Protein AF-A0A9D4LXN6-F1 (afdb_monomer_lite)

InterPro domains:
  IPR004866 Chitobiase/beta-hexosaminidases, N-terminal domain [PF03173] (2-94)
  IPR004866 Chitobiase/beta-hexosaminidases, N-terminal domain [SM01081] (1-97)
  IPR008965 CBM2/CBM3, carbohydrate-binding domain superfamily [SSF49384] (2-98)
  IPR012291 CBM2, carbohydrate-binding domain superfamily [G3DSA:2.60.40.290] (1-69)

Structure (mmCIF, N/CA/C/O backbone):
data_AF-A0A9D4LXN6-F1
#
_entry.id   AF-A0A9D4LXN6-F1
#
loop_
_atom_site.group_PDB
_atom_site.id
_atom_site.type_symbol
_atom_site.label_atom_id
_atom_site.label_alt_id
_atom_site.label_comp_id
_atom_site.label_asym_id
_atom_site.label_entity_id
_atom_site.label_seq_id
_atom_site.pdbx_PDB_ins_code
_atom_site.Cartn_x
_atom_site.Cartn_y
_atom_site.Cartn_z
_atom_site.occupancy
_atom_site.B_iso_or_equiv
_atom_site.auth_seq_id
_atom_site.auth_comp_id
_atom_site.auth_asym_id
_atom_site.auth_atom_id
_atom_site.pdbx_PDB_model_num
ATOM 1 N N . MET A 1 1 ? -0.914 13.158 9.908 1.00 87.56 1 MET A N 1
ATOM 2 C CA . MET A 1 1 ? -0.946 11.693 10.086 1.00 87.56 1 MET A CA 1
ATOM 3 C C . MET A 1 1 ? 0.410 11.245 10.591 1.00 87.56 1 MET A C 1
ATOM 5 O O . MET A 1 1 ? 1.415 11.753 10.101 1.00 87.56 1 MET A O 1
ATOM 9 N N . THR A 1 2 ? 0.441 10.327 11.546 1.00 91.81 2 THR A N 1
ATOM 10 C CA . THR A 1 2 ? 1.634 9.614 12.023 1.00 91.81 2 THR A CA 1
ATOM 11 C C . THR A 1 2 ? 1.540 8.144 11.623 1.00 91.81 2 THR A C 1
ATOM 13 O O . THR A 1 2 ? 0.460 7.651 11.292 1.00 91.81 2 THR A O 1
ATOM 16 N N . ILE A 1 3 ? 2.687 7.462 11.589 1.00 94.44 3 ILE A N 1
ATOM 17 C CA . ILE A 1 3 ? 2.778 6.027 11.301 1.00 94.44 3 ILE A CA 1
ATOM 18 C C . ILE A 1 3 ? 3.414 5.347 12.500 1.00 94.44 3 ILE A C 1
ATOM 20 O O . ILE A 1 3 ? 4.498 5.753 12.922 1.00 94.44 3 ILE A O 1
ATOM 24 N N . GLY A 1 4 ? 2.768 4.300 13.000 1.00 95.12 4 GLY A N 1
ATOM 25 C CA . GLY A 1 4 ? 3.324 3.431 14.029 1.00 95.12 4 GLY A CA 1
ATOM 26 C C . GLY A 1 4 ? 3.538 2.008 13.527 1.00 95.12 4 GLY A C 1
ATOM 27 O O . GLY A 1 4 ? 2.898 1.550 12.577 1.00 95.12 4 GLY A O 1
ATOM 28 N N . HIS A 1 5 ? 4.472 1.306 14.166 1.00 96.69 5 HIS A N 1
ATOM 29 C CA . HIS A 1 5 ? 4.750 -0.112 13.941 1.00 96.69 5 HIS A CA 1
ATOM 30 C C . HIS A 1 5 ? 4.180 -0.919 15.103 1.00 96.69 5 HIS A C 1
ATOM 32 O O . HIS A 1 5 ? 4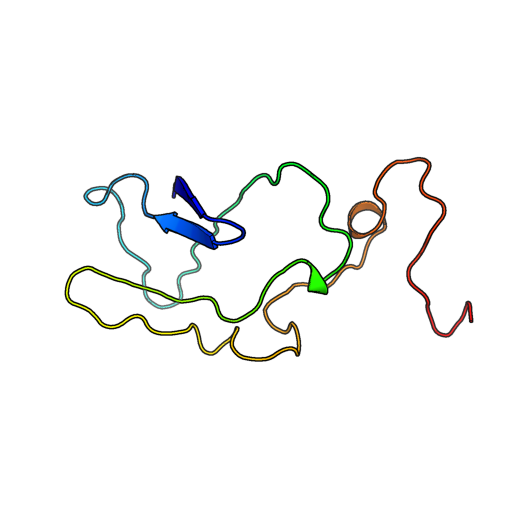.411 -0.565 16.255 1.00 96.69 5 HIS A O 1
ATOM 38 N N . VAL A 1 6 ? 3.440 -1.987 14.801 1.00 96.88 6 VAL A N 1
ATOM 39 C CA . VAL A 1 6 ? 2.887 -2.881 15.826 1.00 96.88 6 VAL A CA 1
ATOM 40 C C . VAL A 1 6 ? 3.836 -4.054 16.040 1.00 96.88 6 VAL A C 1
ATOM 42 O O . VAL A 1 6 ? 4.464 -4.178 17.085 1.00 96.88 6 VAL A O 1
ATOM 45 N N . ASN A 1 7 ? 3.938 -4.927 15.036 1.00 97.06 7 ASN A N 1
ATOM 46 C CA . ASN A 1 7 ? 4.844 -6.069 15.011 1.00 97.06 7 ASN A CA 1
ATOM 47 C C . ASN A 1 7 ? 4.915 -6.641 13.586 1.00 97.06 7 ASN A C 1
ATOM 49 O O . ASN A 1 7 ? 3.959 -6.534 12.816 1.00 97.06 7 ASN A O 1
ATOM 53 N N . GLY A 1 8 ? 6.029 -7.282 13.227 1.00 95.62 8 GLY A N 1
ATOM 54 C CA . GLY A 1 8 ? 6.212 -7.891 11.911 1.00 95.62 8 GLY A CA 1
ATOM 55 C C . GLY A 1 8 ? 6.008 -6.870 10.789 1.00 95.62 8 GLY A C 1
ATOM 56 O O . GLY A 1 8 ? 6.687 -5.847 10.762 1.00 95.62 8 GLY A O 1
ATOM 57 N N . GLN A 1 9 ? 5.063 -7.149 9.887 1.00 94.12 9 GLN A N 1
ATOM 58 C CA . GLN A 1 9 ? 4.685 -6.273 8.767 1.00 94.12 9 GLN A CA 1
ATOM 59 C C . GLN A 1 9 ? 3.451 -5.402 9.063 1.00 94.12 9 GLN A C 1
ATOM 61 O O . GLN A 1 9 ? 2.933 -4.751 8.158 1.00 94.12 9 GLN A O 1
ATOM 66 N N . LEU A 1 10 ? 2.950 -5.402 10.303 1.00 96.94 10 LEU A N 1
ATOM 67 C CA . LEU A 1 10 ? 1.771 -4.631 10.675 1.00 96.94 10 LEU A CA 1
ATOM 68 C C . LEU A 1 10 ? 2.161 -3.219 11.119 1.00 96.94 10 LEU A C 1
ATOM 70 O O . LEU A 1 10 ? 2.886 -3.026 12.100 1.00 96.94 10 LEU A O 1
ATOM 74 N N . TYR A 1 11 ? 1.619 -2.242 10.402 1.00 96.44 11 TYR A N 1
ATOM 75 C CA . TYR A 1 11 ? 1.749 -0.814 10.662 1.00 96.44 11 TYR A CA 1
ATOM 76 C C . TYR A 1 11 ? 0.360 -0.182 10.709 1.00 96.44 11 TYR A C 1
ATOM 78 O O . TYR A 1 11 ? -0.598 -0.743 10.176 1.00 96.44 11 TYR A O 1
ATOM 86 N N . TYR A 1 12 ? 0.257 0.996 11.311 1.00 95.69 12 TYR A N 1
ATOM 87 C CA . TYR A 1 12 ? -0.978 1.772 11.322 1.00 95.69 12 TYR A CA 1
ATOM 88 C C . TYR A 1 12 ? -0.714 3.233 10.965 1.00 95.69 12 TYR A C 1
ATOM 90 O O . TYR A 1 12 ? 0.389 3.746 11.154 1.00 95.69 12 TYR A O 1
ATOM 98 N N . PHE A 1 13 ? -1.754 3.891 10.456 1.00 94.81 13 PHE A N 1
ATOM 99 C CA . PHE A 1 13 ? -1.815 5.337 10.297 1.00 94.81 13 PHE A CA 1
ATOM 100 C C . PHE A 1 13 ? -2.814 5.889 11.302 1.00 94.81 13 PHE A C 1
ATOM 102 O O . PHE A 1 13 ? -3.925 5.372 11.406 1.00 94.81 13 PHE A O 1
ATOM 109 N N . GLU A 1 14 ? -2.456 6.972 11.976 1.00 93.75 14 GLU A N 1
ATOM 110 C CA . GLU A 1 14 ? -3.375 7.696 12.853 1.00 93.75 14 GLU A CA 1
ATOM 111 C C . GLU A 1 14 ? -3.266 9.210 12.620 1.00 93.75 14 GLU A C 1
ATOM 113 O O . GLU A 1 14 ? -2.258 9.700 12.085 1.00 93.75 14 GLU A O 1
ATOM 118 N N . PRO A 1 15 ? -4.298 9.990 12.967 1.00 92.00 15 PRO A N 1
ATOM 119 C CA . PRO A 1 15 ? -4.179 11.435 12.974 1.00 92.00 15 PRO A CA 1
ATOM 120 C C . PRO A 1 15 ? -3.126 11.903 13.982 1.00 92.00 15 PRO A C 1
ATOM 122 O O . PRO A 1 15 ? -3.035 11.389 15.086 1.00 92.00 15 PRO A O 1
ATOM 125 N N . THR A 1 16 ? -2.342 12.920 13.613 1.00 88.06 16 THR A N 1
ATOM 126 C CA . THR A 1 16 ? -1.257 13.439 14.473 1.00 88.06 16 THR A CA 1
ATOM 127 C C . THR A 1 16 ? -1.786 14.072 15.764 1.00 88.06 16 THR A C 1
ATOM 129 O O . THR A 1 16 ? -1.087 14.126 16.766 1.00 88.06 16 THR A O 1
ATOM 132 N N . SER A 1 17 ? -3.017 14.571 15.728 1.00 88.56 17 SER A N 1
ATOM 133 C CA . SER A 1 17 ? -3.772 15.030 16.885 1.00 88.56 17 SER A CA 1
ATOM 134 C C . SER A 1 17 ? -5.240 14.756 16.591 1.00 88.56 17 SER A C 1
ATOM 136 O O . SER A 1 17 ? -5.708 15.048 15.488 1.00 88.56 17 SER A O 1
ATOM 138 N N . VAL A 1 18 ? -5.939 14.164 17.560 1.00 79.19 18 VAL A N 1
ATOM 139 C CA . VAL A 1 18 ? -7.369 13.849 17.450 1.00 79.19 18 VAL A CA 1
ATOM 140 C C . VAL A 1 18 ? -8.186 15.139 17.364 1.00 79.19 18 VAL A C 1
ATOM 142 O O . VAL A 1 18 ? -9.049 15.250 16.501 1.00 79.19 18 VAL A O 1
ATOM 145 N N . ASP A 1 19 ? -7.834 16.145 18.166 1.00 85.25 19 ASP A N 1
ATOM 146 C CA . ASP A 1 19 ? -8.528 17.439 18.199 1.00 85.25 19 ASP A CA 1
ATOM 147 C C . ASP A 1 19 ? -8.299 18.272 16.929 1.00 85.25 19 ASP A C 1
ATOM 149 O O . ASP A 1 19 ? -9.147 19.069 16.534 1.00 85.25 19 ASP A O 1
ATOM 153 N N . ALA A 1 20 ? -7.149 18.092 16.271 1.00 85.12 20 ALA A N 1
ATOM 154 C CA . ALA A 1 20 ? -6.787 18.841 15.069 1.00 85.12 20 ALA A CA 1
ATOM 155 C C . ALA A 1 20 ? -7.156 18.129 13.760 1.00 85.12 20 ALA A C 1
ATOM 157 O O . ALA A 1 20 ? -6.940 18.694 12.686 1.00 85.12 20 ALA A O 1
ATOM 158 N N . PHE A 1 21 ? -7.656 16.891 13.807 1.00 90.25 21 PHE A N 1
ATOM 159 C CA . PHE A 1 21 ? -8.034 16.162 12.602 1.00 90.25 21 PHE A CA 1
ATOM 160 C C . PHE A 1 21 ? -9.477 16.493 12.214 1.00 90.25 21 PHE A C 1
ATOM 162 O O . PHE A 1 21 ? -10.404 16.007 12.857 1.00 90.25 21 PHE A O 1
ATOM 169 N N . PRO A 1 22 ? -9.706 17.256 11.129 1.00 87.62 22 PRO A N 1
ATOM 170 C CA . PRO A 1 22 ? -11.045 17.726 10.771 1.00 87.62 22 PRO A CA 1
ATOM 171 C C . PRO A 1 22 ? -11.943 16.621 10.185 1.00 87.62 22 PRO A C 1
ATOM 173 O O . PRO A 1 22 ? -13.042 16.902 9.713 1.00 87.62 22 PRO A O 1
ATOM 176 N N . GLY A 1 23 ? -11.477 15.369 10.162 1.00 89.94 23 GLY A N 1
ATOM 177 C CA . GLY A 1 23 ? -12.116 14.281 9.438 1.00 89.94 23 GLY A CA 1
ATOM 178 C C . GLY A 1 23 ? -11.820 14.314 7.937 1.00 89.94 23 GLY A C 1
ATOM 179 O O . GLY A 1 23 ? -10.932 15.021 7.455 1.00 89.94 23 GLY A O 1
ATOM 180 N N . ILE A 1 24 ? -12.565 13.501 7.189 1.00 91.56 24 ILE A N 1
ATOM 181 C CA . ILE A 1 24 ? -12.500 13.429 5.726 1.00 91.56 24 ILE A CA 1
ATOM 182 C C . ILE A 1 24 ? -13.883 13.803 5.199 1.00 91.56 24 ILE A C 1
ATOM 184 O O . ILE A 1 24 ? -14.830 13.031 5.335 1.00 91.56 24 ILE A O 1
ATOM 188 N N . SER A 1 25 ? -14.005 14.997 4.622 1.00 94.25 25 SER A N 1
ATOM 189 C CA . SER A 1 25 ? -15.266 15.475 4.049 1.00 94.25 25 SER A CA 1
ATOM 190 C C . SER A 1 25 ? -15.705 14.632 2.850 1.00 94.25 25 SER A C 1
ATOM 192 O O . SER A 1 25 ? -14.884 14.028 2.157 1.00 94.25 25 SER A O 1
ATOM 194 N N . THR A 1 26 ? -17.005 14.630 2.554 1.00 96.12 26 THR A N 1
ATOM 195 C CA . THR A 1 26 ? -17.564 13.938 1.385 1.00 96.12 26 THR A CA 1
ATOM 196 C C . THR A 1 26 ? -16.849 14.350 0.097 1.00 96.12 26 THR A C 1
ATOM 198 O O . THR A 1 26 ? -16.735 15.534 -0.211 1.00 96.12 26 THR A O 1
ATOM 201 N N . GLY A 1 27 ? -16.360 13.362 -0.657 1.00 95.69 27 GLY A N 1
ATOM 202 C CA . GLY A 1 27 ? -15.620 13.576 -1.905 1.00 95.69 27 GLY A CA 1
ATOM 203 C C . GLY A 1 27 ? -14.176 14.062 -1.728 1.00 95.69 27 GLY A C 1
ATOM 204 O O . GLY A 1 27 ? -13.457 14.183 -2.719 1.00 95.69 27 GLY A O 1
ATOM 205 N N . ALA A 1 28 ? -13.722 14.318 -0.498 1.00 94.69 28 ALA A N 1
ATOM 206 C CA . ALA A 1 28 ? -12.348 14.717 -0.239 1.00 94.69 28 ALA A CA 1
ATOM 207 C C . ALA A 1 28 ? -11.385 13.526 -0.341 1.00 94.69 28 ALA A C 1
ATOM 209 O O . ALA A 1 28 ? -11.733 12.377 -0.065 1.00 94.69 28 ALA A O 1
ATOM 210 N N . VAL A 1 29 ? -10.134 13.823 -0.697 1.00 93.12 29 VAL A N 1
ATOM 211 C CA . VAL A 1 29 ? -9.039 12.847 -0.734 1.00 93.12 29 VAL A CA 1
ATOM 212 C C . VAL A 1 29 ? -8.007 13.227 0.317 1.00 93.12 29 VAL A C 1
ATOM 214 O O . VAL A 1 29 ? -7.353 14.264 0.206 1.00 93.12 29 VAL A O 1
ATOM 217 N N . LEU A 1 30 ? -7.817 12.359 1.309 1.00 91.38 30 LEU A N 1
ATOM 218 C CA . LEU A 1 30 ? -6.711 12.472 2.253 1.00 91.38 30 LEU A CA 1
ATOM 219 C C . LEU A 1 30 ? -5.446 11.865 1.632 1.00 91.38 30 LEU A C 1
ATOM 221 O O . LEU A 1 30 ? -5.409 10.676 1.321 1.00 91.38 30 LEU A O 1
ATOM 225 N N . ARG A 1 31 ? -4.399 12.677 1.445 1.00 92.06 31 ARG A N 1
ATOM 226 C CA . ARG A 1 31 ? -3.102 12.218 0.923 1.00 92.06 31 ARG A CA 1
ATOM 227 C C . ARG A 1 31 ? -2.114 11.986 2.064 1.00 92.06 31 ARG A C 1
ATOM 229 O O . ARG A 1 31 ? -1.737 12.928 2.754 1.00 92.06 31 ARG A O 1
ATOM 236 N N . CYS A 1 32 ? -1.653 10.746 2.207 1.00 90.81 32 CYS A N 1
ATOM 237 C CA . CYS A 1 32 ? -0.632 10.352 3.176 1.00 90.81 32 CYS A CA 1
ATOM 238 C C . CYS A 1 32 ? 0.676 10.033 2.444 1.00 90.81 32 CYS A C 1
ATOM 240 O O . CYS A 1 32 ? 0.772 9.014 1.764 1.00 90.81 32 CYS A O 1
ATOM 242 N N . VAL A 1 33 ? 1.684 10.898 2.578 1.00 92.56 33 VAL A N 1
ATOM 243 C CA . VAL A 1 33 ? 3.024 10.667 2.015 1.00 92.56 33 VAL A CA 1
ATOM 244 C C . VAL A 1 33 ? 3.938 10.145 3.117 1.00 92.56 33 VAL A C 1
ATOM 246 O O . VAL A 1 33 ? 3.994 10.723 4.200 1.00 92.56 33 VAL A O 1
ATOM 249 N N . TYR A 1 34 ? 4.656 9.057 2.844 1.00 92.19 34 TYR A N 1
ATOM 250 C CA . TYR A 1 34 ? 5.556 8.421 3.800 1.00 92.19 34 TYR A CA 1
ATOM 251 C C . TYR A 1 34 ? 6.837 7.936 3.129 1.00 92.19 34 TYR A C 1
ATOM 253 O O . TYR A 1 34 ? 6.897 7.760 1.912 1.00 92.19 34 TYR A O 1
ATOM 261 N N . LYS A 1 35 ? 7.879 7.734 3.940 1.00 92.81 35 LYS A N 1
ATOM 262 C CA . LYS A 1 35 ? 9.185 7.257 3.488 1.00 92.81 35 LYS A CA 1
ATOM 263 C C . LYS A 1 35 ? 9.438 5.856 4.034 1.00 92.81 35 LYS A C 1
ATOM 265 O O . LYS A 1 35 ? 9.547 5.670 5.241 1.00 92.81 35 LYS A O 1
ATOM 270 N N . ASN A 1 36 ? 9.575 4.888 3.134 1.00 91.19 36 ASN A N 1
ATOM 271 C CA . ASN A 1 36 ? 10.006 3.535 3.477 1.00 91.19 36 ASN A CA 1
ATOM 272 C C . ASN A 1 36 ? 11.524 3.467 3.695 1.00 91.19 36 ASN A C 1
ATOM 274 O O . ASN A 1 36 ? 12.284 4.291 3.185 1.00 91.19 36 ASN A O 1
ATOM 278 N N . ARG A 1 37 ? 11.982 2.451 4.439 1.00 91.06 37 ARG A N 1
ATOM 279 C CA . ARG A 1 37 ? 13.414 2.248 4.730 1.00 91.06 37 ARG A CA 1
ATOM 280 C C . ARG A 1 37 ? 14.227 1.819 3.502 1.00 91.06 37 ARG A C 1
ATOM 282 O O . ARG A 1 37 ? 15.422 2.091 3.442 1.00 91.06 37 ARG A O 1
ATOM 289 N N . ARG A 1 38 ? 13.608 1.097 2.567 1.00 93.25 38 ARG A N 1
ATOM 290 C CA . ARG A 1 38 ? 14.234 0.573 1.342 1.00 93.25 38 ARG A CA 1
ATOM 291 C C . ARG A 1 38 ? 13.334 0.849 0.129 1.00 93.25 38 ARG A C 1
ATOM 293 O O . ARG A 1 38 ? 12.474 1.722 0.178 1.00 93.25 38 ARG A O 1
ATOM 300 N N . TRP A 1 39 ? 13.565 0.111 -0.947 1.00 93.00 39 TRP A N 1
ATOM 301 C CA . TRP A 1 39 ? 12.877 0.186 -2.231 1.00 93.00 39 TRP A CA 1
ATOM 302 C C . TRP A 1 39 ? 11.588 -0.640 -2.231 1.00 93.00 39 TRP A C 1
ATOM 304 O O . TRP A 1 39 ? 11.541 -1.709 -1.624 1.00 93.00 39 TRP A O 1
ATOM 314 N N . ILE A 1 40 ? 10.603 -0.159 -2.982 1.00 94.94 40 ILE A N 1
ATOM 315 C CA . ILE A 1 40 ? 9.424 -0.899 -3.434 1.00 94.94 40 ILE A CA 1
ATOM 316 C C . ILE A 1 40 ? 9.541 -0.906 -4.956 1.00 94.94 40 ILE A C 1
ATOM 318 O O . ILE A 1 40 ? 9.380 0.144 -5.573 1.00 94.94 40 ILE A O 1
ATOM 322 N N . VAL A 1 41 ? 9.928 -2.045 -5.532 1.00 95.25 41 VAL A N 1
ATOM 323 C CA . VAL A 1 41 ? 10.239 -2.166 -6.975 1.00 95.25 41 VAL A CA 1
ATOM 324 C C . VAL A 1 41 ? 9.243 -3.040 -7.723 1.00 95.25 41 VAL A C 1
ATOM 326 O O . VAL A 1 41 ? 9.242 -3.057 -8.952 1.00 95.25 41 VAL A O 1
ATOM 329 N N . SER A 1 42 ? 8.361 -3.720 -6.991 1.00 94.44 42 SER A N 1
ATOM 330 C CA . SER A 1 42 ? 7.216 -4.428 -7.543 1.00 94.44 42 SER A CA 1
ATOM 331 C C . SER A 1 42 ? 5.916 -3.848 -7.001 1.00 94.44 42 SER A C 1
ATOM 333 O O . SER A 1 42 ? 5.810 -3.469 -5.833 1.00 94.44 42 SER A O 1
ATOM 335 N N . ARG A 1 43 ? 4.864 -3.862 -7.827 1.00 94.88 43 ARG A N 1
ATOM 336 C CA . ARG A 1 43 ? 3.507 -3.515 -7.373 1.00 94.88 43 ARG A CA 1
ATOM 337 C C . ARG A 1 43 ? 3.035 -4.445 -6.248 1.00 94.88 43 ARG A C 1
ATOM 339 O O . ARG A 1 43 ? 2.312 -3.986 -5.368 1.00 94.88 43 ARG A O 1
ATOM 346 N N . THR A 1 44 ? 3.499 -5.697 -6.236 1.00 94.56 44 THR A N 1
ATOM 347 C CA . THR A 1 44 ? 3.181 -6.713 -5.215 1.00 94.56 44 THR A CA 1
ATOM 348 C C . THR A 1 44 ? 3.775 -6.417 -3.840 1.00 94.56 44 THR A C 1
ATOM 350 O O . THR A 1 44 ? 3.352 -7.026 -2.865 1.00 94.56 44 THR A O 1
ATOM 353 N N . ASP A 1 45 ? 4.725 -5.483 -3.726 1.00 93.94 45 ASP A N 1
ATOM 354 C CA . ASP A 1 45 ? 5.280 -5.090 -2.424 1.00 93.94 45 ASP A CA 1
ATOM 355 C C . ASP A 1 45 ? 4.253 -4.296 -1.576 1.00 93.94 45 ASP A C 1
ATOM 357 O O . ASP A 1 45 ? 4.485 -4.023 -0.399 1.00 93.94 45 ASP A O 1
ATOM 361 N N . ASN A 1 46 ? 3.107 -3.922 -2.163 1.00 93.44 46 ASN A N 1
ATOM 362 C CA . ASN A 1 46 ? 2.001 -3.235 -1.495 1.00 93.44 46 ASN A CA 1
ATOM 363 C C . ASN A 1 46 ? 0.916 -4.245 -1.106 1.00 93.44 46 ASN A C 1
ATOM 365 O O . ASN A 1 46 ? 0.143 -4.695 -1.954 1.00 93.44 46 ASN A O 1
ATOM 369 N N . MET A 1 47 ? 0.836 -4.577 0.180 1.00 94.19 47 MET A N 1
ATOM 370 C CA . MET A 1 47 ? -0.042 -5.646 0.664 1.00 94.19 47 MET A CA 1
ATOM 371 C C . MET A 1 47 ? -1.537 -5.271 0.604 1.00 94.19 47 MET A C 1
ATOM 373 O O . MET A 1 47 ? -1.881 -4.110 0.862 1.00 94.19 47 MET A O 1
ATOM 377 N N . PRO A 1 48 ? -2.420 -6.239 0.283 1.00 96.56 48 PRO A N 1
ATOM 378 C CA . PRO A 1 48 ? -3.869 -6.051 0.284 1.00 96.56 48 PRO A CA 1
ATOM 379 C C . PRO A 1 48 ? -4.433 -6.072 1.712 1.00 96.56 48 PRO A C 1
ATOM 381 O O . PRO A 1 48 ? -3.706 -6.190 2.697 1.00 96.56 48 PRO A O 1
ATOM 384 N N . ASN A 1 49 ? -5.759 -6.010 1.828 1.00 96.19 49 ASN A N 1
ATOM 385 C CA . ASN A 1 49 ? -6.520 -6.146 3.070 1.00 96.19 49 ASN A CA 1
ATOM 386 C C . ASN A 1 49 ? -6.252 -5.048 4.111 1.00 96.19 49 ASN A C 1
ATOM 388 O O . ASN A 1 49 ? -6.158 -5.325 5.309 1.00 96.19 49 ASN A O 1
ATOM 392 N N . TRP A 1 50 ? -6.207 -3.792 3.668 1.00 96.81 50 TRP A N 1
ATOM 393 C CA . TRP A 1 50 ? -6.197 -2.653 4.584 1.00 96.81 50 TRP A CA 1
ATOM 394 C C . TRP A 1 50 ? -7.489 -2.632 5.397 1.00 96.81 50 TRP A C 1
ATOM 396 O O . TRP A 1 50 ? -8.552 -3.006 4.897 1.00 96.81 50 TRP A O 1
ATOM 406 N N . TYR A 1 51 ? -7.417 -2.181 6.645 1.00 97.31 51 TYR A N 1
ATOM 407 C CA . TYR A 1 51 ? -8.574 -2.120 7.528 1.00 97.31 51 TYR A CA 1
ATOM 408 C C . TYR A 1 51 ? -8.561 -0.864 8.395 1.00 97.31 51 TYR A C 1
ATOM 410 O O . TYR A 1 51 ? -7.521 -0.250 8.619 1.00 97.31 51 TYR A O 1
ATOM 418 N N . VAL A 1 52 ? -9.745 -0.500 8.879 1.00 96.44 52 VAL A N 1
ATOM 419 C CA . VAL A 1 52 ? -9.967 0.570 9.851 1.00 96.44 52 VAL A CA 1
ATOM 420 C C . VAL A 1 52 ? -10.429 -0.067 11.154 1.00 96.44 52 VAL A C 1
ATOM 422 O O . VAL A 1 52 ? -11.255 -0.984 11.146 1.00 96.44 52 VAL A O 1
ATOM 425 N N . ALA A 1 53 ? -9.885 0.411 12.266 1.00 95.81 53 ALA A N 1
ATOM 426 C CA . ALA A 1 53 ? -10.268 0.016 13.612 1.00 95.81 53 ALA A CA 1
ATOM 427 C C . ALA A 1 53 ? -10.479 1.267 14.472 1.00 95.81 53 ALA A C 1
ATOM 429 O O . ALA A 1 53 ? -9.910 2.320 14.191 1.00 95.81 53 ALA A O 1
ATOM 430 N N . ALA A 1 54 ? -11.312 1.131 15.497 1.00 93.38 54 ALA A N 1
ATOM 431 C CA . ALA A 1 54 ? -11.575 2.147 16.507 1.00 93.38 54 ALA A CA 1
ATOM 432 C C . ALA A 1 54 ? -11.956 1.446 17.815 1.00 93.38 54 ALA A C 1
ATOM 434 O O . ALA A 1 54 ? -12.447 0.311 17.790 1.00 93.38 54 ALA A O 1
ATOM 435 N N . ASP A 1 55 ? -11.741 2.113 18.944 1.00 93.88 55 ASP A N 1
ATOM 436 C CA . ASP A 1 55 ? -12.022 1.541 20.259 1.00 93.88 55 ASP A CA 1
ATOM 437 C C . ASP A 1 55 ? -13.499 1.159 20.406 1.00 93.88 55 ASP A C 1
ATOM 439 O O . ASP A 1 55 ? -14.405 1.889 20.005 1.00 93.88 55 ASP A O 1
ATOM 443 N N . GLY A 1 56 ? -13.745 -0.035 20.948 1.00 96.69 56 GLY A N 1
ATOM 444 C CA . GLY A 1 56 ? -15.092 -0.596 21.089 1.00 96.69 56 GLY A CA 1
ATOM 445 C C . GLY A 1 56 ? -15.756 -1.027 19.773 1.00 96.69 56 GLY A C 1
ATOM 446 O O . GLY A 1 56 ? -16.872 -1.545 19.806 1.00 96.69 56 GLY A O 1
ATOM 447 N N . MET A 1 57 ? -15.092 -0.868 18.622 1.00 97.00 57 MET A N 1
ATOM 448 C CA . MET A 1 57 ? -15.623 -1.248 17.313 1.00 97.00 57 MET A CA 1
ATOM 449 C C . MET A 1 57 ? -14.920 -2.477 16.732 1.00 97.00 57 MET A C 1
ATOM 451 O O . MET A 1 57 ? -13.727 -2.712 16.920 1.00 97.00 57 MET A O 1
ATOM 455 N N . LYS A 1 58 ? -15.6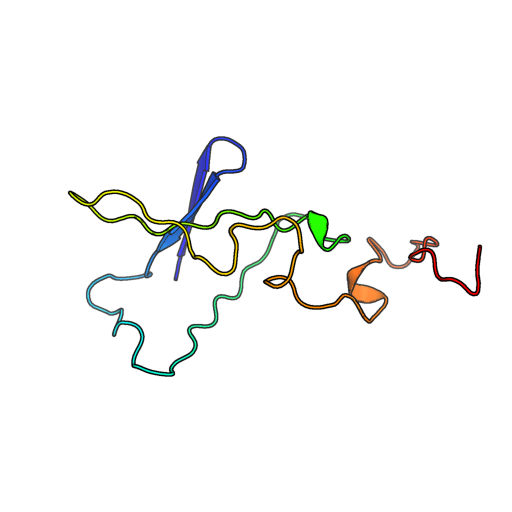64 -3.263 15.947 1.00 97.50 58 LYS A N 1
ATOM 456 C CA . LYS A 1 58 ? -15.089 -4.354 15.154 1.00 97.50 58 LYS A CA 1
ATOM 457 C C . LYS A 1 58 ? -14.384 -3.784 13.923 1.00 97.50 58 LYS A C 1
ATOM 459 O O . LYS A 1 58 ? -15.016 -3.082 13.136 1.00 97.50 58 LYS A O 1
ATOM 464 N N . ALA A 1 59 ? -13.121 -4.158 13.722 1.00 97.62 59 ALA A N 1
ATOM 465 C CA . ALA A 1 59 ? -12.343 -3.752 12.555 1.00 97.62 59 ALA A CA 1
ATOM 466 C C . ALA A 1 59 ? -13.022 -4.143 11.228 1.00 97.62 59 ALA A C 1
ATOM 468 O O . ALA A 1 59 ? -13.569 -5.243 11.096 1.00 97.62 59 ALA A O 1
ATOM 469 N N . GLN A 1 60 ? -12.955 -3.249 10.239 1.00 98.06 60 GLN A N 1
ATOM 470 C CA . GLN A 1 60 ? -13.549 -3.432 8.912 1.00 98.06 60 GLN A CA 1
ATOM 471 C C . GLN A 1 60 ? -12.508 -3.219 7.818 1.00 98.06 60 GLN A C 1
ATOM 473 O O . GLN A 1 60 ? -11.739 -2.260 7.867 1.00 98.06 60 GLN A O 1
ATOM 478 N N . LYS A 1 61 ? -12.494 -4.099 6.813 1.00 97.81 61 LYS A N 1
ATOM 479 C CA . LYS A 1 61 ? -11.591 -3.975 5.662 1.00 97.81 61 LYS A CA 1
ATOM 480 C C . LYS A 1 61 ? -12.062 -2.885 4.700 1.00 97.81 61 LYS A C 1
ATOM 482 O O . LYS A 1 61 ? -13.259 -2.720 4.474 1.00 97.81 61 LYS A O 1
ATOM 487 N N . LEU A 1 62 ? -11.112 -2.209 4.063 1.00 96.44 62 LEU A N 1
ATOM 488 C CA . LEU A 1 62 ? -11.370 -1.338 2.923 1.00 96.44 62 LEU A CA 1
ATOM 489 C C . LEU A 1 62 ? -11.660 -2.206 1.698 1.00 96.44 62 LEU A C 1
ATOM 491 O O . LEU A 1 62 ? -10.768 -2.904 1.207 1.00 96.44 62 LEU A O 1
ATOM 495 N N . SER A 1 63 ? -12.898 -2.153 1.200 1.00 96.44 63 SER A N 1
ATOM 496 C CA . SER A 1 63 ? -13.382 -3.016 0.112 1.00 96.44 63 SER A CA 1
ATOM 497 C C . SER A 1 63 ? -12.517 -2.949 -1.150 1.00 96.44 63 SER A C 1
ATOM 499 O O . SER A 1 63 ? -12.313 -3.967 -1.805 1.00 96.44 63 SER A O 1
ATOM 501 N N . SER A 1 64 ? -11.931 -1.787 -1.448 1.00 95.31 64 SER A N 1
ATOM 502 C CA . SER A 1 64 ? -11.039 -1.563 -2.594 1.00 95.31 64 SER A CA 1
ATOM 503 C C . SER A 1 64 ? -9.687 -2.284 -2.514 1.00 95.31 64 SER A C 1
ATOM 505 O O . SER A 1 64 ? -8.945 -2.274 -3.494 1.00 95.31 64 SER A O 1
ATOM 507 N N . THR A 1 65 ? -9.354 -2.894 -1.373 1.00 96.56 65 THR A N 1
ATOM 508 C CA . THR A 1 65 ? -8.056 -3.549 -1.133 1.00 96.56 65 THR A CA 1
ATOM 509 C C . THR A 1 65 ? -8.165 -5.048 -0.854 1.00 96.56 65 THR A C 1
ATOM 511 O O . THR A 1 65 ? -7.159 -5.668 -0.545 1.00 96.56 65 THR A O 1
ATOM 514 N N . VAL A 1 66 ? -9.361 -5.647 -0.904 1.00 95.00 66 VAL A N 1
ATOM 515 C CA . VAL A 1 66 ? -9.581 -7.044 -0.463 1.00 95.00 66 VAL A CA 1
ATOM 516 C C . VAL A 1 66 ? -9.066 -8.087 -1.467 1.00 95.00 66 VAL A C 1
ATOM 518 O O . VAL A 1 66 ? -8.856 -9.236 -1.086 1.00 95.00 66 VAL A O 1
ATOM 521 N N . ASP A 1 67 ? -8.851 -7.709 -2.728 1.00 90.69 67 ASP A N 1
ATOM 522 C CA . ASP A 1 67 ? -8.390 -8.622 -3.778 1.00 90.69 67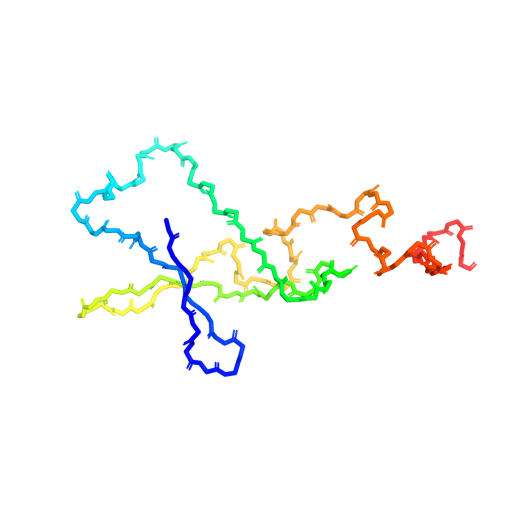 ASP A CA 1
ATOM 523 C C . ASP A 1 67 ? -6.869 -8.579 -4.017 1.00 90.69 67 ASP A C 1
ATOM 525 O O . ASP A 1 67 ? -6.167 -7.650 -3.619 1.00 90.69 67 ASP A O 1
ATOM 529 N N . GLU A 1 68 ? -6.375 -9.601 -4.719 1.00 90.62 68 GLU A N 1
ATOM 530 C CA . GLU A 1 68 ? -4.979 -9.719 -5.170 1.00 90.62 68 GLU A CA 1
ATOM 531 C C . GLU A 1 68 ? -4.746 -9.047 -6.542 1.00 90.62 68 GLU A C 1
ATOM 533 O O . GLU A 1 68 ? -3.697 -9.211 -7.162 1.00 90.62 68 GLU A O 1
ATOM 538 N N . ALA A 1 69 ? -5.723 -8.294 -7.070 1.00 92.12 69 ALA A N 1
ATOM 539 C CA . ALA A 1 69 ? -5.643 -7.698 -8.407 1.00 92.12 69 ALA A CA 1
ATOM 540 C C . ALA A 1 69 ? -4.852 -6.374 -8.434 1.00 92.12 69 ALA A C 1
ATOM 542 O O . ALA A 1 69 ? -4.665 -5.787 -9.504 1.00 92.12 69 ALA A O 1
ATOM 543 N N . LEU A 1 70 ? -4.393 -5.887 -7.272 1.00 92.44 70 LEU A N 1
ATOM 544 C CA . LEU A 1 70 ? -3.570 -4.679 -7.108 1.00 92.44 70 LEU A CA 1
ATOM 545 C C . LEU A 1 70 ? -4.196 -3.410 -7.718 1.00 92.44 70 LEU A C 1
ATOM 547 O O . LEU A 1 70 ? -3.482 -2.481 -8.102 1.00 92.44 70 LEU A O 1
ATOM 551 N N . LYS A 1 71 ? -5.533 -3.337 -7.809 1.00 95.00 71 LYS A N 1
ATOM 552 C CA . LYS A 1 71 ? -6.254 -2.164 -8.350 1.00 95.00 71 LYS A CA 1
ATOM 553 C C . LYS A 1 71 ? -6.052 -0.904 -7.504 1.00 95.00 71 LYS A C 1
ATOM 555 O O . LYS A 1 71 ? -6.151 0.203 -8.022 1.00 95.00 71 LYS A O 1
ATOM 560 N N . TYR A 1 72 ? -5.734 -1.077 -6.223 1.00 94.56 72 TYR A N 1
ATOM 561 C CA . TYR A 1 72 ? -5.392 -0.005 -5.287 1.00 94.56 72 TYR A CA 1
ATOM 562 C C . TYR A 1 72 ? -3.936 0.484 -5.421 1.00 94.56 72 TYR A C 1
ATOM 564 O O . TYR A 1 72 ? -3.555 1.451 -4.766 1.00 94.56 72 TYR A O 1
ATOM 572 N N . VAL A 1 73 ? -3.119 -0.157 -6.267 1.00 96.19 73 VAL A N 1
ATOM 573 C CA . VAL A 1 73 ? -1.710 0.194 -6.494 1.00 96.19 73 VAL A CA 1
ATOM 574 C C . VAL A 1 73 ? -1.552 0.812 -7.878 1.00 96.19 73 VAL A C 1
ATOM 576 O O . VAL A 1 73 ? -1.810 0.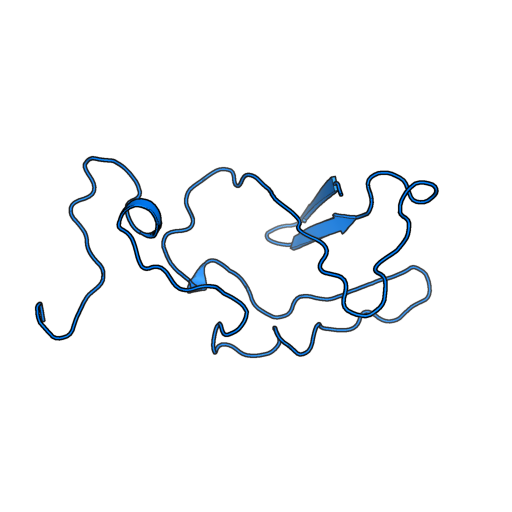157 -8.894 1.00 96.19 73 VAL A O 1
ATOM 579 N N . GLY A 1 74 ? -1.071 2.056 -7.917 1.00 95.62 74 GLY A N 1
ATOM 580 C CA . GLY A 1 74 ? -0.767 2.761 -9.163 1.00 95.62 74 GLY A CA 1
ATOM 581 C C . GLY A 1 74 ? 0.249 2.020 -10.052 1.00 95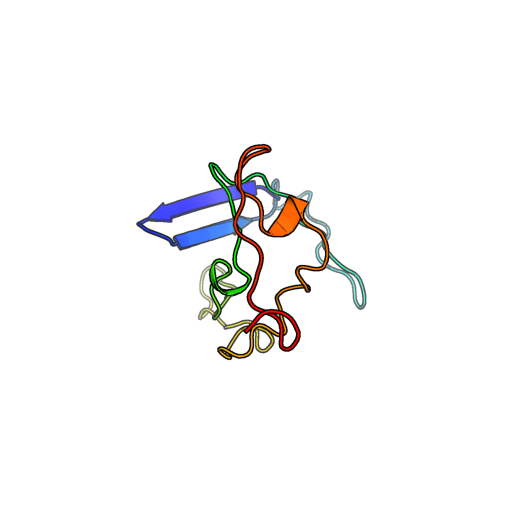.62 74 GLY A C 1
ATOM 582 O O . GLY A 1 74 ? 1.003 1.165 -9.574 1.00 95.62 74 GLY A O 1
ATOM 583 N N . PRO A 1 75 ? 0.278 2.319 -11.362 1.00 95.00 75 PRO A N 1
ATOM 584 C CA . PRO A 1 75 ? 1.170 1.648 -12.299 1.00 95.00 75 PRO A CA 1
ATOM 585 C C . PRO A 1 75 ? 2.636 2.076 -12.119 1.00 95.00 75 PRO A C 1
ATOM 587 O O . PRO A 1 75 ? 2.939 3.182 -11.662 1.00 95.00 75 PRO A O 1
ATOM 590 N N . PHE A 1 76 ? 3.553 1.185 -12.501 1.00 94.88 76 PHE A N 1
ATOM 591 C CA . PHE A 1 76 ? 4.994 1.441 -12.537 1.00 94.88 76 PHE A CA 1
ATOM 592 C C . PHE A 1 76 ? 5.380 1.653 -14.002 1.00 94.88 76 PHE A C 1
ATOM 594 O O . PHE A 1 76 ? 5.530 0.691 -14.747 1.00 94.88 76 PHE A O 1
ATOM 601 N N . ASN A 1 77 ? 5.473 2.916 -14.416 1.00 94.00 77 ASN A N 1
ATOM 602 C CA . ASN A 1 77 ? 5.606 3.335 -15.814 1.00 94.00 77 ASN A CA 1
ATOM 603 C C . ASN A 1 77 ? 6.960 3.976 -16.139 1.00 94.00 77 ASN A C 1
ATOM 605 O O . ASN A 1 77 ? 7.217 4.284 -17.300 1.00 94.00 77 ASN A O 1
A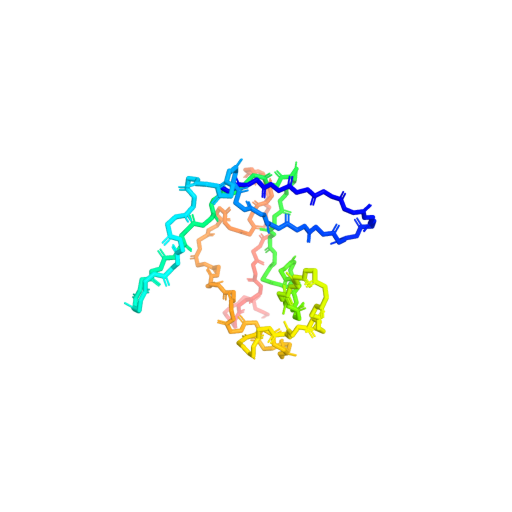TOM 609 N N . ALA A 1 78 ? 7.817 4.204 -15.143 1.00 94.56 78 ALA A N 1
ATOM 610 C CA . ALA A 1 78 ? 9.120 4.811 -15.359 1.00 94.56 78 ALA A CA 1
ATOM 611 C C . ALA A 1 78 ? 10.252 4.117 -14.572 1.00 94.56 78 ALA A C 1
ATOM 613 O O . ALA A 1 78 ? 10.010 3.665 -13.448 1.00 94.56 78 ALA A O 1
ATOM 614 N N . PRO A 1 79 ? 11.491 4.077 -15.115 1.00 94.50 79 PRO A N 1
ATOM 615 C CA . PRO A 1 79 ? 12.611 3.326 -14.541 1.00 94.50 79 PRO A CA 1
ATOM 616 C C . PRO A 1 79 ? 12.857 3.550 -13.054 1.00 94.50 79 PRO A C 1
ATOM 618 O O . PRO A 1 79 ? 13.087 2.597 -12.319 1.00 94.50 79 PRO A O 1
ATOM 621 N N . GLN A 1 80 ? 12.720 4.780 -12.562 1.00 94.25 80 GLN A N 1
ATOM 622 C CA . GLN A 1 80 ? 12.898 5.090 -11.142 1.00 94.25 80 GLN A CA 1
ATOM 623 C C . GLN A 1 80 ? 11.940 4.338 -10.196 1.00 94.25 80 GLN A C 1
ATOM 625 O O . GLN A 1 80 ? 12.150 4.362 -8.988 1.00 94.25 80 GLN A O 1
ATOM 630 N N . GLN A 1 81 ? 10.885 3.704 -10.719 1.00 95.50 81 GLN A N 1
ATOM 631 C CA . GLN A 1 81 ? 9.934 2.911 -9.940 1.00 95.50 81 GLN A CA 1
ATOM 632 C C . GLN A 1 81 ? 10.346 1.435 -9.816 1.00 95.50 81 GLN A C 1
ATOM 634 O O . GLN A 1 81 ? 9.945 0.798 -8.851 1.00 95.50 81 GLN A O 1
ATOM 639 N N . TRP A 1 82 ? 11.136 0.883 -10.747 1.00 95.62 82 TRP A N 1
ATOM 640 C CA . TRP A 1 82 ? 11.575 -0.526 -10.702 1.00 95.62 82 TRP A CA 1
ATOM 641 C C . TRP A 1 82 ? 13.088 -0.716 -10.551 1.00 95.62 82 TRP A C 1
ATOM 643 O O . TRP A 1 82 ? 13.531 -1.815 -10.226 1.00 95.62 82 TRP A O 1
ATOM 653 N N . LYS A 1 83 ? 13.893 0.331 -10.750 1.00 96.25 83 LYS A N 1
ATOM 654 C CA . LYS A 1 83 ? 15.348 0.287 -10.566 1.00 96.25 83 LYS A CA 1
ATOM 655 C C . LYS A 1 83 ? 15.708 0.512 -9.099 1.00 96.25 83 LYS A C 1
ATOM 657 O O . LYS A 1 83 ? 15.300 1.503 -8.496 1.00 96.25 83 LYS A O 1
ATOM 662 N N . ARG A 1 84 ? 16.521 -0.377 -8.521 1.00 95.00 84 ARG A N 1
ATOM 663 C CA . ARG A 1 84 ? 16.983 -0.256 -7.120 1.00 95.00 84 ARG A CA 1
ATOM 664 C C . ARG A 1 84 ? 18.127 0.741 -6.946 1.00 95.00 84 ARG A C 1
ATOM 666 O O . ARG A 1 84 ? 18.314 1.281 -5.861 1.00 95.00 84 ARG A O 1
ATOM 673 N N . ALA A 1 85 ? 18.920 0.930 -7.993 1.00 93.81 85 ALA A N 1
ATOM 674 C CA . ALA A 1 85 ? 20.073 1.819 -8.044 1.00 93.81 85 ALA A CA 1
ATOM 675 C C . ALA A 1 85 ? 20.328 2.238 -9.498 1.00 93.81 85 ALA A C 1
ATOM 677 O O . ALA A 1 85 ? 19.731 1.683 -10.422 1.00 93.81 85 ALA A O 1
ATOM 678 N N . LYS A 1 86 ? 21.234 3.195 -9.714 1.00 93.94 86 LYS A N 1
ATOM 679 C CA . LYS A 1 86 ? 21.582 3.670 -11.061 1.00 93.94 86 LYS A CA 1
ATOM 680 C C . LYS A 1 86 ? 22.226 2.569 -11.913 1.00 93.94 86 LYS A C 1
ATOM 682 O O . LYS A 1 86 ? 22.077 2.564 -13.128 1.00 93.94 86 LYS A O 1
ATOM 687 N N . GLU A 1 87 ? 22.920 1.634 -11.274 1.00 95.88 87 GLU A N 1
ATOM 688 C CA . GLU A 1 87 ? 23.642 0.533 -11.910 1.00 95.88 87 GLU A CA 1
ATOM 689 C C . GLU A 1 87 ? 22.746 -0.685 -12.200 1.00 95.88 87 GLU A C 1
ATOM 691 O O . GLU A 1 87 ? 23.221 -1.672 -12.764 1.00 95.88 87 GLU A O 1
ATOM 696 N N . ASP A 1 88 ? 21.466 -0.640 -11.812 1.00 96.62 88 ASP A N 1
ATOM 697 C CA . ASP A 1 88 ? 20.522 -1.743 -11.986 1.00 96.62 88 ASP A CA 1
ATOM 698 C C . ASP A 1 88 ? 20.177 -1.956 -13.470 1.00 96.62 88 ASP A C 1
ATOM 700 O O . ASP A 1 88 ? 19.547 -1.128 -14.136 1.00 96.62 88 ASP A O 1
ATOM 704 N N . ARG A 1 89 ? 20.608 -3.101 -14.005 1.00 94.44 89 ARG A N 1
ATOM 705 C CA . ARG A 1 89 ? 20.450 -3.450 -15.422 1.00 94.44 89 ARG A CA 1
ATOM 706 C C . ARG A 1 89 ? 19.163 -4.219 -15.720 1.00 94.44 89 ARG A C 1
ATOM 708 O O . ARG A 1 89 ? 18.923 -4.515 -16.883 1.00 94.44 89 ARG A O 1
ATOM 715 N N . TYR A 1 90 ? 18.343 -4.538 -14.717 1.00 92.62 90 TYR A N 1
ATOM 716 C CA . TYR A 1 90 ? 17.142 -5.352 -14.910 1.00 92.62 90 TYR A CA 1
ATOM 717 C C . TYR A 1 90 ? 15.924 -4.483 -15.213 1.00 92.62 90 TYR A C 1
ATOM 719 O O . TYR A 1 90 ? 15.633 -3.530 -14.489 1.00 92.62 90 TYR A O 1
ATOM 727 N N . ASP A 1 91 ? 15.216 -4.800 -16.292 1.00 92.56 91 ASP A N 1
ATOM 728 C CA . ASP A 1 91 ? 13.935 -4.192 -16.647 1.00 92.56 91 ASP A CA 1
ATOM 729 C C . ASP A 1 91 ? 12.806 -5.225 -16.530 1.00 92.56 91 ASP A C 1
ATOM 731 O O . ASP A 1 91 ? 13.065 -6.429 -16.632 1.00 92.56 91 ASP A O 1
ATOM 735 N N . PRO A 1 92 ? 11.553 -4.789 -16.300 1.00 91.12 92 PRO A N 1
ATOM 736 C CA . PRO A 1 92 ? 10.409 -5.682 -16.327 1.00 91.12 92 PRO A CA 1
ATOM 737 C C . PRO A 1 92 ? 10.329 -6.410 -17.668 1.00 91.12 92 PRO A C 1
ATOM 739 O O . PRO A 1 92 ? 10.509 -5.805 -18.726 1.00 91.12 92 PRO A O 1
ATOM 742 N N . TYR A 1 93 ? 10.006 -7.701 -17.630 1.00 89.19 93 TYR A N 1
ATOM 743 C CA . TYR A 1 93 ? 9.738 -8.452 -18.850 1.00 89.19 93 TYR A CA 1
ATOM 744 C C . TYR A 1 93 ? 8.561 -7.823 -19.598 1.00 89.19 93 TYR A C 1
ATOM 746 O O . TYR A 1 93 ? 7.478 -7.635 -19.042 1.00 89.19 93 TYR A O 1
ATOM 754 N N . THR A 1 94 ? 8.773 -7.526 -20.876 1.00 86.62 94 THR A N 1
ATOM 755 C CA . THR A 1 94 ? 7.734 -7.034 -21.784 1.00 86.62 94 THR A CA 1
ATOM 756 C C . THR A 1 94 ? 7.603 -7.989 -22.969 1.00 86.62 94 THR A C 1
ATOM 758 O O . THR A 1 94 ? 8.558 -8.707 -23.272 1.00 86.62 94 THR A O 1
ATOM 761 N N . PRO A 1 95 ? 6.454 -8.012 -23.672 1.00 87.75 95 PRO A N 1
ATOM 762 C CA . PRO A 1 95 ? 6.272 -8.892 -24.827 1.00 87.75 95 PRO A CA 1
ATOM 763 C C . PRO A 1 95 ? 7.350 -8.750 -25.913 1.00 87.75 95 PRO A C 1
ATOM 765 O O . PRO A 1 95 ? 7.638 -9.720 -26.601 1.00 87.75 95 PRO A O 1
ATOM 768 N N . ALA A 1 96 ? 7.955 -7.568 -26.060 1.00 82.62 96 ALA A N 1
ATOM 769 C CA . ALA A 1 96 ? 8.980 -7.303 -27.069 1.00 82.62 96 ALA A CA 1
ATOM 770 C C . ALA A 1 96 ? 10.379 -7.846 -26.710 1.00 82.62 96 ALA A C 1
ATOM 772 O O . ALA A 1 96 ? 11.251 -7.872 -27.572 1.00 82.62 96 ALA A O 1
ATOM 773 N N . VAL A 1 97 ? 10.613 -8.240 -25.452 1.00 73.81 97 VAL A N 1
ATOM 774 C CA . VAL A 1 97 ? 11.943 -8.604 -24.922 1.00 73.81 97 VAL A CA 1
ATOM 775 C C . VAL A 1 97 ? 11.890 -9.969 -24.215 1.00 73.81 97 VAL A C 1
ATOM 777 O O . VAL A 1 97 ? 12.487 -10.153 -23.157 1.00 73.81 97 VAL A O 1
ATOM 780 N N . ARG A 1 98 ? 11.127 -10.926 -24.758 1.00 53.69 98 ARG A N 1
ATOM 781 C CA . ARG A 1 98 ? 10.999 -12.283 -24.205 1.00 53.69 98 ARG A CA 1
ATOM 782 C C . ARG A 1 98 ? 11.705 -13.327 -25.057 1.00 53.69 98 ARG A C 1
ATOM 784 O O . ARG A 1 98 ? 11.555 -13.258 -26.294 1.00 53.69 98 ARG A O 1
#

pLDDT: mean 92.92, std 5.57, range [53.69, 98.06]

Organism: Dreissena polymorpha (NCBI:txid45954)

Foldseek 3Di:
DDKDDDDDPDIDDDPPDPVPPPDADVPRDDDDDDDDPAADQDLQVDAFFDWDDDPPDDIDTDPCRHDPPSSVGDDDDDPVNRARDPPRPDDDDDPVRD

Sequence (98 aa):
MTIGHVNGQLYYFEPTSVDAFPGISTGAVLRCVYKNRRWIVSRTDNMPNWYVAADGMKAQKLSSTVDEALKYVGPFNAPQQWKRAKEDRYDPYTPAVR

Secondary structure (DSSP, 8-state):
-EEEEEETTEEEEE-S-TTT-----TT---------SS---SGGGS-S--EE--TTS--EE-GGGSSSS-TTS----SGGGT-SSTT-------GGG-

Radius of gyration: 17.27 Å; chains: 1; bounding box: 41×31×48 Å